Protein AF-A0A931NYX2-F1 (afdb_monomer_lite)

pLDDT: mean 95.41, std 6.36, range [53.09, 98.75]

Foldseek 3Di:
DDDALVVVLVVLVVQLVVLVVVLVVLVVLLVVLVVVLVVLVVVLVVLVVVLVVDPVSVVVVVVVVVVSVVVNVVSVVVNVVSVVVNVVSVVSSVVSVVSSVVSVVVNVVVVVVVVVVVVVVVVVVVVVVVVVVVVVVD

Secondary structure (DSSP, 8-state):
-PPP-HHHHHHHHHHHHHHHHHHHHHHHHHHHHHHHHHHHHHHHHHHHHHHTT-HHHHHHHHHHHHHHHHHHHHHHHHHHHHHHHHHHHHHHHHHHHHHHHHHHHHHHHHHHHHHHHHHHHHHHHHHHHHHHHHHH--

Structure (mmCIF, N/CA/C/O backbone):
data_AF-A0A931NYX2-F1
#
_entry.id   AF-A0A931NYX2-F1
#
loop_
_atom_site.group_PDB
_atom_site.id
_atom_site.type_symbol
_atom_site.label_atom_id
_atom_site.label_alt_id
_atom_site.label_comp_id
_atom_site.label_asym_id
_atom_site.label_entity_id
_atom_site.label_seq_id
_atom_site.pdbx_PDB_ins_code
_atom_site.Cartn_x
_atom_site.Cartn_y
_atom_site.Cartn_z
_atom_site.occupancy
_atom_site.B_iso_or_equiv
_atom_site.auth_seq_id
_atom_site.auth_comp_id
_atom_site.auth_asym_id
_atom_site.auth_atom_id
_atom_site.pdbx_PDB_model_num
ATOM 1 N N . MET A 1 1 ? -17.506 -8.749 34.864 1.00 55.12 1 MET A N 1
ATOM 2 C CA . MET A 1 1 ? -17.188 -7.566 34.031 1.00 55.12 1 MET A CA 1
ATOM 3 C C . MET A 1 1 ? -16.503 -8.023 32.750 1.00 55.12 1 MET A C 1
ATOM 5 O O . MET A 1 1 ? -15.562 -8.801 32.828 1.00 55.12 1 MET A O 1
ATOM 9 N N . THR A 1 2 ? -16.987 -7.612 31.577 1.00 70.12 2 THR A N 1
ATOM 10 C CA . THR A 1 2 ? -16.348 -7.922 30.282 1.00 70.12 2 THR A CA 1
ATOM 11 C C . THR A 1 2 ? -15.006 -7.192 30.157 1.00 70.12 2 THR A C 1
ATOM 13 O O . THR A 1 2 ? -14.951 -5.988 30.409 1.00 70.12 2 THR A O 1
ATOM 16 N N . ARG A 1 3 ? -13.941 -7.913 29.778 1.00 86.25 3 ARG A N 1
ATOM 17 C CA . ARG A 1 3 ? -12.574 -7.387 29.580 1.00 86.25 3 ARG A CA 1
ATOM 18 C C . ARG A 1 3 ? -12.557 -6.272 28.512 1.00 86.25 3 ARG A C 1
ATOM 20 O O . ARG A 1 3 ? -13.356 -6.320 27.581 1.00 86.25 3 ARG A O 1
ATOM 27 N N . SER A 1 4 ? -11.675 -5.278 28.663 1.00 90.56 4 SER A N 1
ATOM 28 C CA . SER A 1 4 ? -11.470 -4.201 27.672 1.00 90.56 4 SER A CA 1
ATOM 29 C C . SER A 1 4 ? -10.863 -4.738 26.369 1.00 90.56 4 SER A C 1
ATOM 31 O O . SER A 1 4 ? -10.016 -5.637 26.405 1.00 90.56 4 SER A O 1
ATOM 33 N N . HIS A 1 5 ? -11.282 -4.175 25.233 1.00 94.75 5 HIS A N 1
ATOM 34 C CA . HIS A 1 5 ? -10.756 -4.485 23.899 1.00 94.75 5 HIS A CA 1
ATOM 35 C C . HIS A 1 5 ? -9.645 -3.524 23.455 1.00 94.75 5 HIS A C 1
ATOM 37 O O . HIS A 1 5 ? -9.104 -3.693 22.366 1.00 94.75 5 HIS A O 1
ATOM 43 N N . GLU A 1 6 ? -9.243 -2.551 24.277 1.00 95.62 6 GLU A N 1
ATOM 44 C CA . GLU A 1 6 ? -8.168 -1.605 23.939 1.00 95.62 6 GLU A CA 1
ATOM 45 C C . GLU A 1 6 ? -6.860 -2.270 23.467 1.00 95.62 6 GLU A C 1
ATOM 47 O O . GLU A 1 6 ? -6.277 -1.781 22.496 1.00 95.62 6 GLU A O 1
ATOM 52 N N . PRO A 1 7 ? -6.372 -3.381 24.069 1.00 96.94 7 PRO A N 1
ATOM 53 C CA . PRO A 1 7 ? -5.175 -4.050 23.558 1.00 96.94 7 PRO A CA 1
ATOM 54 C C . PRO A 1 7 ? -5.360 -4.591 22.134 1.00 96.94 7 PRO A C 1
ATOM 56 O O . PRO A 1 7 ? -4.434 -4.512 21.330 1.00 96.94 7 PRO A O 1
ATOM 59 N N . LEU A 1 8 ? -6.558 -5.094 21.810 1.00 96.94 8 LEU A N 1
ATOM 60 C CA . LEU A 1 8 ? -6.894 -5.594 20.473 1.00 96.94 8 LEU A CA 1
ATOM 61 C C . LEU A 1 8 ? -7.006 -4.448 19.466 1.00 96.94 8 LEU A C 1
ATOM 63 O O . LEU A 1 8 ? -6.505 -4.570 18.353 1.00 96.94 8 LEU A O 1
ATOM 67 N N . ILE A 1 9 ? -7.578 -3.309 19.871 1.00 98.31 9 ILE A N 1
ATOM 68 C CA . ILE A 1 9 ? -7.613 -2.091 19.049 1.00 98.31 9 ILE A CA 1
ATOM 69 C C . ILE A 1 9 ? -6.189 -1.636 18.718 1.00 98.31 9 ILE A C 1
ATOM 71 O O . ILE A 1 9 ? -5.892 -1.367 17.556 1.00 98.31 9 ILE A O 1
ATOM 75 N N . ARG A 1 10 ? -5.285 -1.581 19.708 1.00 98.31 10 ARG A N 1
ATOM 76 C CA . ARG A 1 10 ? -3.880 -1.203 19.471 1.00 98.31 10 ARG A CA 1
ATOM 77 C C . ARG A 1 10 ? -3.185 -2.159 18.506 1.00 98.31 10 ARG A C 1
ATOM 79 O O . ARG A 1 10 ? -2.508 -1.702 17.589 1.00 98.31 10 ARG A O 1
ATOM 86 N N . LEU A 1 11 ? -3.382 -3.464 18.684 1.00 98.06 11 LEU A N 1
ATOM 87 C CA . LEU A 1 11 ? -2.818 -4.475 17.791 1.00 98.06 11 LEU A CA 1
ATOM 88 C C . LEU A 1 11 ? -3.353 -4.333 16.356 1.00 98.06 11 LEU A C 1
ATOM 90 O O . LEU A 1 11 ? -2.570 -4.340 15.408 1.00 98.06 11 LEU A O 1
ATOM 94 N N . ALA A 1 12 ? -4.665 -4.153 16.190 1.00 97.81 12 ALA A N 1
ATOM 95 C CA . ALA A 1 12 ? -5.287 -3.983 14.878 1.00 97.81 12 ALA A CA 1
ATOM 96 C C . ALA A 1 12 ? -4.840 -2.681 14.187 1.00 97.81 12 ALA A C 1
ATOM 98 O O . ALA A 1 12 ? -4.547 -2.694 12.993 1.00 97.81 12 ALA A O 1
ATOM 99 N N . ARG A 1 13 ? -4.697 -1.574 14.932 1.00 98.56 13 ARG A N 1
ATOM 100 C CA . ARG A 1 13 ? -4.124 -0.314 14.415 1.00 98.56 13 ARG A CA 1
ATOM 101 C C . ARG A 1 13 ? -2.700 -0.500 13.920 1.00 98.56 13 ARG A C 1
ATOM 103 O O . ARG A 1 13 ? -2.406 -0.132 12.788 1.00 98.56 13 ARG A O 1
ATOM 110 N N . PHE A 1 14 ? -1.851 -1.139 14.724 1.00 98.62 14 PHE A N 1
ATOM 111 C CA . PHE A 1 14 ? -0.485 -1.450 14.312 1.00 98.62 14 PHE A CA 1
ATOM 112 C C . PHE A 1 14 ? -0.466 -2.274 13.019 1.00 98.62 14 PHE A C 1
ATOM 114 O O . PHE A 1 14 ? 0.336 -2.004 12.127 1.00 98.62 14 PHE A O 1
ATOM 121 N N . LYS A 1 15 ? -1.388 -3.235 12.874 1.00 98.44 15 LYS A N 1
ATOM 122 C CA . LYS A 1 15 ? -1.479 -4.042 11.655 1.00 98.44 15 LYS A CA 1
ATOM 123 C C . LYS A 1 15 ? -1.869 -3.225 10.424 1.00 98.44 15 LYS A C 1
ATOM 125 O O . LYS A 1 15 ? -1.281 -3.415 9.361 1.00 98.44 15 LYS A O 1
ATOM 130 N N . VAL A 1 16 ? -2.836 -2.319 10.567 1.00 98.75 16 VAL A N 1
ATOM 131 C CA . VAL A 1 16 ? -3.224 -1.371 9.512 1.00 98.75 16 VAL A CA 1
ATOM 132 C C . VAL A 1 16 ? -2.032 -0.502 9.108 1.00 98.75 16 VAL A C 1
ATOM 134 O O . VAL A 1 16 ? -1.720 -0.411 7.922 1.00 98.75 16 VAL A O 1
ATOM 137 N N . GLU A 1 17 ? -1.325 0.082 10.075 1.00 98.75 17 GLU A N 1
ATOM 138 C CA . GLU A 1 17 ? -0.158 0.935 9.821 1.00 98.75 17 GLU A CA 1
ATOM 139 C C . GLU A 1 17 ? 0.982 0.174 9.127 1.00 98.75 17 GLU A C 1
ATOM 141 O O . GLU A 1 17 ? 1.616 0.696 8.210 1.00 98.75 17 GLU A O 1
ATOM 146 N N . GLU A 1 18 ? 1.243 -1.072 9.529 1.00 98.69 18 GLU A N 1
ATOM 147 C CA . GLU A 1 18 ? 2.236 -1.940 8.887 1.00 98.69 18 GLU A CA 1
ATOM 148 C C . GLU A 1 18 ? 1.887 -2.188 7.409 1.00 98.69 18 GLU A C 1
ATOM 150 O O . GLU A 1 18 ? 2.741 -2.047 6.533 1.00 98.69 18 GLU A O 1
ATOM 155 N N . LEU A 1 19 ? 0.623 -2.504 7.116 1.00 98.62 19 LEU A N 1
ATOM 156 C CA . LEU A 1 19 ? 0.142 -2.738 5.751 1.00 98.62 19 LEU A CA 1
ATOM 157 C C . LEU A 1 19 ? 0.168 -1.463 4.896 1.00 98.62 19 LEU A C 1
ATOM 159 O O . LEU A 1 19 ? 0.514 -1.525 3.718 1.00 98.62 19 LEU A O 1
ATOM 163 N N . GLN A 1 20 ? -0.139 -0.301 5.478 1.00 98.62 20 GLN A N 1
ATOM 164 C CA . GLN A 1 20 ? -0.006 0.989 4.793 1.00 98.62 20 GLN A CA 1
ATOM 165 C C . GLN A 1 20 ? 1.451 1.299 4.439 1.00 98.62 20 GLN A C 1
ATOM 167 O O . GLN A 1 20 ? 1.726 1.753 3.329 1.00 98.62 20 GLN A O 1
ATOM 172 N N . LYS A 1 21 ? 2.397 1.009 5.341 1.00 98.69 21 LYS A N 1
ATOM 173 C CA . LYS A 1 21 ? 3.833 1.141 5.049 1.00 98.69 21 LYS A CA 1
ATOM 174 C C . LYS A 1 21 ? 4.256 0.206 3.918 1.00 98.69 21 LYS A C 1
ATOM 176 O O . LYS A 1 21 ? 4.934 0.653 3.003 1.00 98.69 21 LYS A O 1
ATOM 181 N N . GLN A 1 22 ? 3.804 -1.050 3.934 1.00 98.44 22 GLN A N 1
ATOM 182 C CA . GLN A 1 22 ? 4.060 -1.999 2.842 1.00 98.44 22 GLN A CA 1
ATOM 183 C C . GLN A 1 22 ? 3.506 -1.496 1.499 1.00 98.44 22 GLN A C 1
ATOM 185 O O . GLN A 1 22 ? 4.207 -1.573 0.494 1.00 98.44 22 GLN A O 1
ATOM 190 N N . MET A 1 23 ? 2.295 -0.927 1.478 1.00 98.38 23 MET A N 1
ATOM 191 C CA . MET A 1 23 ? 1.732 -0.309 0.270 1.00 98.38 23 MET A CA 1
ATOM 192 C C . MET A 1 23 ? 2.592 0.860 -0.231 1.00 98.38 23 MET A C 1
ATOM 194 O O . MET A 1 23 ? 2.857 0.965 -1.424 1.00 98.38 23 MET A O 1
ATOM 198 N N . ALA A 1 24 ? 3.096 1.700 0.676 1.00 98.50 24 ALA A N 1
ATOM 199 C CA . ALA A 1 24 ? 3.965 2.812 0.301 1.00 98.50 24 ALA A CA 1
ATOM 200 C C . ALA A 1 24 ? 5.289 2.341 -0.334 1.00 98.50 24 ALA A C 1
ATOM 202 O O . ALA A 1 24 ? 5.779 2.982 -1.263 1.00 98.50 24 ALA A O 1
ATOM 203 N N . GLU A 1 25 ? 5.866 1.223 0.126 1.00 98.44 25 GLU A N 1
ATOM 204 C CA . GLU A 1 25 ? 7.047 0.629 -0.523 1.00 98.44 25 GLU A CA 1
ATOM 205 C C . GLU A 1 25 ? 6.732 0.130 -1.939 1.00 98.44 25 GLU A C 1
ATOM 207 O O . GLU A 1 25 ? 7.522 0.342 -2.861 1.00 98.44 25 GLU A O 1
ATOM 212 N N . ILE A 1 26 ? 5.561 -0.481 -2.134 1.00 98.38 26 ILE A N 1
ATOM 213 C CA . ILE A 1 26 ? 5.091 -0.920 -3.452 1.00 98.38 26 ILE A CA 1
ATOM 214 C C . ILE A 1 26 ? 4.944 0.265 -4.410 1.00 98.38 26 ILE A C 1
ATOM 216 O O . ILE A 1 26 ? 5.422 0.203 -5.543 1.00 98.38 26 ILE A O 1
ATOM 220 N N . ASP A 1 27 ? 4.370 1.377 -3.957 1.00 98.12 27 ASP A N 1
ATOM 221 C CA . ASP A 1 27 ? 4.218 2.574 -4.791 1.00 98.12 27 ASP A CA 1
ATOM 222 C C . ASP A 1 27 ? 5.571 3.198 -5.174 1.00 98.12 27 ASP A C 1
ATOM 224 O O . ASP A 1 27 ? 5.762 3.644 -6.314 1.00 98.12 27 ASP A O 1
ATOM 228 N N . ARG A 1 28 ? 6.562 3.158 -4.274 1.00 98.56 28 ARG A N 1
ATOM 229 C CA . ARG A 1 28 ? 7.944 3.554 -4.602 1.00 98.56 28 ARG A CA 1
ATOM 230 C C . ARG A 1 28 ? 8.571 2.623 -5.633 1.00 98.56 28 ARG A C 1
ATOM 232 O O . ARG A 1 28 ? 9.221 3.107 -6.562 1.00 98.56 28 ARG A O 1
ATOM 239 N N . ALA A 1 29 ? 8.361 1.313 -5.508 1.00 98.31 29 ALA A N 1
ATOM 240 C CA . ALA A 1 29 ? 8.842 0.340 -6.485 1.00 98.31 29 ALA A CA 1
ATOM 241 C C . ALA A 1 29 ? 8.225 0.585 -7.872 1.00 98.31 29 ALA A C 1
ATOM 243 O O . ALA A 1 29 ? 8.960 0.660 -8.858 1.00 98.31 29 ALA A O 1
ATOM 244 N N . ARG A 1 30 ? 6.907 0.816 -7.952 1.00 98.31 30 ARG A N 1
ATOM 245 C CA . ARG A 1 30 ? 6.206 1.187 -9.198 1.00 98.31 30 ARG A CA 1
ATOM 246 C C . ARG A 1 30 ? 6.792 2.439 -9.834 1.00 98.31 30 ARG A C 1
ATOM 248 O O . ARG A 1 30 ? 7.090 2.444 -11.025 1.00 98.31 30 ARG A O 1
ATOM 255 N N . THR A 1 31 ? 6.981 3.486 -9.033 1.00 98.56 31 THR A N 1
ATOM 256 C CA . THR A 1 31 ? 7.547 4.759 -9.499 1.00 98.56 31 THR A CA 1
ATOM 257 C C . THR A 1 31 ? 8.942 4.544 -10.078 1.00 98.56 31 THR A C 1
ATOM 259 O O . THR A 1 31 ? 9.207 4.918 -11.216 1.00 98.56 31 THR A O 1
ATOM 262 N N . SER A 1 32 ? 9.803 3.826 -9.353 1.00 98.50 32 SER A N 1
ATOM 263 C CA . SER A 1 32 ? 11.162 3.508 -9.800 1.00 98.50 32 SER A CA 1
ATOM 264 C C . SER A 1 32 ? 11.195 2.706 -11.108 1.00 98.50 32 SER A C 1
ATOM 266 O O . SER A 1 32 ? 12.035 2.970 -11.972 1.00 98.50 32 SER A O 1
ATOM 268 N N . LEU A 1 33 ? 10.294 1.733 -11.287 1.00 98.50 33 LEU A N 1
ATOM 269 C CA . LEU A 1 33 ? 10.197 0.943 -12.521 1.00 98.50 33 LEU A CA 1
ATOM 270 C C . LEU A 1 33 ? 9.724 1.798 -13.707 1.00 98.50 33 LEU A C 1
ATOM 272 O O . LEU A 1 33 ? 10.313 1.723 -14.787 1.00 98.50 33 LEU A O 1
ATOM 276 N N . ASN A 1 34 ? 8.723 2.656 -13.503 1.00 98.12 34 ASN A N 1
ATOM 277 C CA . ASN A 1 34 ? 8.259 3.584 -14.535 1.00 98.12 34 ASN A CA 1
ATOM 278 C C . ASN A 1 34 ? 9.352 4.585 -14.929 1.00 98.12 34 ASN A C 1
ATOM 280 O O . ASN A 1 34 ? 9.602 4.781 -16.117 1.00 98.12 34 ASN A O 1
ATOM 284 N N . ASP A 1 35 ? 10.090 5.130 -13.961 1.00 98.38 35 ASP A N 1
ATOM 285 C CA . ASP A 1 35 ? 11.228 6.013 -14.233 1.00 98.38 35 ASP A CA 1
ATOM 286 C C . ASP A 1 35 ? 12.325 5.310 -15.045 1.00 98.38 35 ASP A C 1
ATOM 288 O O . ASP A 1 35 ? 12.979 5.925 -15.889 1.00 98.38 35 ASP A O 1
ATOM 292 N N . GLN A 1 36 ? 12.556 4.013 -14.811 1.00 98.19 36 GLN A N 1
ATOM 293 C CA . GLN A 1 36 ? 13.492 3.229 -15.619 1.00 98.19 36 GLN A CA 1
ATOM 294 C C . GLN A 1 36 ? 13.025 3.083 -17.071 1.00 98.19 36 GLN A C 1
ATOM 296 O O . GLN A 1 36 ? 13.859 3.192 -17.969 1.00 98.19 36 GLN A O 1
ATOM 301 N N . ILE A 1 37 ? 11.725 2.877 -17.314 1.00 97.31 37 ILE A N 1
ATOM 302 C CA . ILE A 1 37 ? 11.163 2.864 -18.674 1.00 97.31 37 ILE A CA 1
ATOM 303 C C . ILE A 1 37 ? 11.359 4.227 -19.336 1.00 97.31 37 ILE A C 1
ATOM 305 O O . ILE A 1 37 ? 11.910 4.276 -20.434 1.00 97.31 37 ILE A O 1
ATOM 309 N N . SER A 1 38 ? 10.992 5.315 -18.658 1.00 97.81 38 SER A N 1
ATOM 310 C CA . SER A 1 38 ? 11.129 6.677 -19.188 1.00 97.81 38 SER A CA 1
ATOM 311 C C . SER A 1 38 ? 12.578 7.007 -19.551 1.00 97.81 38 SER A C 1
ATOM 313 O O . SER A 1 38 ? 12.840 7.567 -20.612 1.00 97.81 38 SER A O 1
ATOM 315 N N . ARG A 1 39 ? 13.546 6.604 -18.715 1.00 97.56 39 ARG A N 1
ATOM 316 C CA . ARG A 1 39 ? 14.980 6.773 -19.009 1.00 97.56 39 ARG A CA 1
ATOM 317 C C . ARG A 1 39 ? 15.432 5.975 -20.233 1.00 97.56 39 ARG A C 1
ATOM 319 O O . ARG A 1 39 ? 16.203 6.494 -21.030 1.00 97.56 39 ARG A O 1
ATOM 326 N N . LEU A 1 40 ? 14.956 4.737 -20.391 1.00 96.38 40 LEU A N 1
ATOM 327 C CA . LEU A 1 40 ? 15.260 3.923 -21.574 1.00 96.38 40 LEU A CA 1
ATOM 328 C C . LEU A 1 40 ? 14.644 4.510 -22.843 1.00 96.38 40 LEU A C 1
ATOM 330 O O . LEU A 1 40 ? 15.248 4.443 -23.903 1.00 96.38 40 LEU A O 1
ATOM 334 N N . GLU A 1 41 ? 13.443 5.071 -22.757 1.00 95.75 41 GLU A N 1
ATOM 335 C CA . GLU A 1 41 ? 12.799 5.726 -23.896 1.00 95.75 41 GLU A CA 1
ATOM 336 C C . GLU A 1 41 ? 13.521 7.017 -24.285 1.00 95.75 41 GLU A C 1
ATOM 338 O O . GLU A 1 41 ? 13.723 7.263 -25.472 1.00 95.75 41 GLU A O 1
ATOM 343 N N . ALA A 1 42 ? 13.979 7.791 -23.299 1.00 96.56 42 ALA A N 1
ATOM 344 C CA . ALA A 1 42 ? 14.741 9.013 -23.524 1.00 96.56 42 ALA A CA 1
ATOM 345 C C . ALA A 1 42 ? 16.128 8.766 -24.144 1.00 96.56 42 ALA A C 1
ATOM 347 O O . ALA A 1 42 ? 16.607 9.623 -24.880 1.00 96.56 42 ALA A O 1
ATOM 348 N N . SER A 1 43 ? 16.764 7.612 -23.901 1.00 94.81 43 SER A N 1
ATOM 349 C CA . SER A 1 43 ? 18.088 7.307 -24.470 1.00 94.81 43 SER A CA 1
ATOM 350 C C . SER A 1 43 ? 18.048 6.871 -25.939 1.00 94.81 43 SER A C 1
ATOM 352 O O . SER A 1 43 ? 19.060 6.942 -26.631 1.00 94.81 43 SER A O 1
ATOM 354 N N . VAL A 1 44 ? 16.897 6.402 -26.436 1.00 95.44 44 VAL A N 1
ATOM 355 C CA . VAL A 1 44 ? 16.776 5.840 -27.793 1.00 95.44 44 VAL A CA 1
ATOM 356 C C . VAL A 1 44 ? 17.075 6.858 -28.905 1.00 95.44 44 VAL A C 1
ATOM 358 O O . VAL A 1 44 ? 17.814 6.490 -29.819 1.00 95.44 44 VAL A O 1
ATOM 361 N N . PRO A 1 45 ? 16.549 8.103 -28.881 1.00 96.12 45 PRO A N 1
ATOM 362 C CA . PRO A 1 45 ? 16.814 9.081 -29.936 1.00 96.12 45 PRO A CA 1
ATOM 363 C C . PRO A 1 45 ? 18.286 9.486 -30.036 1.00 96.12 45 PRO A C 1
ATOM 365 O O . PRO A 1 45 ? 18.799 9.629 -31.144 1.00 96.12 45 PRO A O 1
ATOM 368 N N . GLU A 1 46 ? 18.965 9.650 -28.898 1.00 94.31 46 GLU A N 1
ATOM 369 C CA . GLU A 1 46 ? 20.391 9.997 -28.856 1.00 94.31 46 GLU A CA 1
ATOM 370 C C . GLU A 1 46 ? 21.237 8.880 -29.474 1.00 94.31 46 GLU A C 1
ATOM 372 O O . GLU A 1 46 ? 22.031 9.135 -30.381 1.00 94.31 46 GLU A O 1
ATOM 377 N N . GLU A 1 47 ? 20.996 7.629 -29.068 1.00 94.31 47 GLU A N 1
ATOM 378 C CA . GLU A 1 47 ? 21.706 6.470 -29.616 1.00 94.31 47 GLU A CA 1
ATOM 379 C C . GLU A 1 47 ? 21.420 6.281 -31.115 1.00 94.31 47 GLU A C 1
ATOM 381 O O . GLU A 1 47 ? 22.312 5.961 -31.900 1.00 94.31 47 GLU A O 1
ATOM 386 N N . GLN A 1 48 ? 20.177 6.521 -31.543 1.00 94.62 48 GLN A N 1
ATOM 387 C CA . GLN A 1 48 ? 19.796 6.451 -32.952 1.00 94.62 48 GLN A CA 1
ATOM 388 C C . GLN A 1 48 ? 20.507 7.524 -33.787 1.00 94.62 48 GLN A C 1
ATOM 390 O O . GLN A 1 48 ? 20.975 7.236 -34.891 1.00 94.62 48 GLN A O 1
ATOM 395 N N . ALA A 1 49 ? 20.589 8.756 -33.277 1.00 95.69 49 ALA A N 1
ATOM 396 C CA . ALA A 1 49 ? 21.270 9.858 -33.948 1.00 95.69 49 ALA A CA 1
ATOM 397 C C . ALA A 1 49 ? 22.780 9.609 -34.059 1.00 95.69 49 ALA A C 1
ATOM 399 O O . ALA A 1 49 ? 23.372 9.911 -35.095 1.00 95.69 49 ALA A O 1
ATOM 400 N N . GLU A 1 50 ? 23.397 9.028 -33.027 1.00 94.69 50 GLU A N 1
ATOM 401 C CA . GLU A 1 50 ? 24.808 8.640 -33.055 1.00 94.69 50 GLU A CA 1
ATOM 402 C C . GLU A 1 50 ? 25.060 7.528 -34.077 1.00 94.69 50 GLU A C 1
ATOM 404 O O . GLU A 1 50 ? 25.925 7.655 -34.947 1.00 94.69 50 GLU A O 1
ATOM 409 N N . ALA A 1 51 ? 24.242 6.476 -34.045 1.00 94.69 51 ALA A N 1
ATOM 410 C CA . ALA A 1 51 ? 24.335 5.364 -34.980 1.00 94.69 51 ALA A CA 1
ATOM 411 C C . ALA A 1 51 ? 24.179 5.798 -36.445 1.00 94.69 51 ALA A C 1
ATOM 413 O O . ALA A 1 51 ? 24.849 5.255 -37.323 1.00 94.69 51 ALA A O 1
ATOM 414 N N . ALA A 1 52 ? 23.341 6.802 -36.721 1.00 94.75 52 ALA A N 1
ATOM 415 C CA . ALA A 1 52 ? 23.115 7.324 -38.069 1.00 94.75 52 ALA A CA 1
ATOM 416 C C . ALA A 1 52 ? 24.349 8.010 -38.694 1.00 94.75 52 ALA A C 1
ATOM 418 O O . ALA A 1 52 ? 24.372 8.225 -39.907 1.00 94.75 52 ALA A O 1
ATOM 419 N N . LYS A 1 53 ? 25.390 8.331 -37.910 1.00 95.94 53 LYS A N 1
ATOM 420 C CA . LYS A 1 53 ? 26.621 8.977 -38.405 1.00 95.94 53 LYS A CA 1
ATOM 421 C C . LYS A 1 53 ? 27.529 8.039 -39.205 1.00 95.94 53 LYS A C 1
ATOM 423 O O . LYS A 1 53 ? 28.426 8.517 -39.897 1.00 95.94 53 LYS A O 1
ATOM 428 N N . SER A 1 54 ? 27.337 6.719 -39.120 1.00 95.75 54 SER A N 1
ATOM 429 C CA . SER A 1 54 ? 28.157 5.746 -39.852 1.00 95.75 54 SER A CA 1
ATOM 430 C C . SER A 1 54 ? 27.398 4.462 -40.193 1.00 95.75 54 SER A C 1
ATOM 432 O O . SER A 1 54 ? 26.468 4.057 -39.499 1.00 95.75 54 SER A O 1
ATOM 434 N N . LYS A 1 55 ? 27.823 3.776 -41.261 1.00 91.56 55 LYS A N 1
ATOM 435 C CA . LYS A 1 55 ? 27.248 2.479 -41.655 1.00 91.56 55 LYS A CA 1
ATOM 436 C C . LYS A 1 55 ? 27.435 1.415 -40.568 1.00 91.56 55 LYS A C 1
ATOM 438 O O . LYS A 1 55 ? 26.508 0.656 -40.298 1.00 91.56 55 LYS A O 1
ATOM 443 N N . ASP A 1 56 ? 28.605 1.388 -39.936 1.00 92.81 56 ASP A N 1
ATOM 444 C CA . ASP A 1 56 ? 28.911 0.439 -38.862 1.00 92.81 56 ASP A CA 1
ATOM 445 C C . ASP A 1 56 ? 28.090 0.739 -37.598 1.00 92.81 56 ASP A C 1
ATOM 447 O O . ASP A 1 56 ? 27.564 -0.182 -36.974 1.00 92.81 56 ASP A O 1
ATOM 451 N N . GLY A 1 57 ? 27.885 2.021 -37.273 1.00 90.81 57 GLY A N 1
ATOM 452 C CA . GLY A 1 57 ? 26.998 2.453 -36.189 1.00 90.81 57 GLY A CA 1
ATOM 453 C C . GLY A 1 57 ? 25.550 2.009 -36.403 1.00 90.81 57 GLY A C 1
ATOM 454 O O . GLY A 1 57 ? 24.930 1.458 -35.494 1.00 90.81 57 GLY A O 1
ATOM 455 N N . PHE A 1 58 ? 25.026 2.149 -37.623 1.00 91.00 58 PHE A N 1
ATOM 456 C CA . PHE A 1 58 ? 23.679 1.681 -37.956 1.00 91.00 58 PHE A CA 1
ATOM 457 C C . PHE A 1 58 ? 23.526 0.157 -37.804 1.00 91.00 58 PHE A C 1
ATOM 459 O O . PHE A 1 58 ? 22.504 -0.316 -37.305 1.00 91.00 58 PHE A O 1
ATOM 466 N N . LEU A 1 59 ? 24.547 -0.621 -38.183 1.00 90.31 59 LEU A N 1
ATOM 467 C CA . LEU A 1 59 ? 24.558 -2.073 -37.966 1.00 90.31 59 LEU A CA 1
ATOM 468 C C . LEU A 1 59 ? 24.577 -2.424 -36.468 1.00 90.31 59 LEU A C 1
ATOM 470 O O . LEU A 1 59 ? 23.860 -3.332 -36.043 1.00 90.31 59 LEU A O 1
ATOM 474 N N . ALA A 1 60 ? 25.344 -1.688 -35.660 1.00 90.56 60 ALA A N 1
ATOM 475 C CA . ALA A 1 60 ? 25.413 -1.890 -34.213 1.00 90.56 60 ALA A CA 1
ATOM 476 C C . ALA A 1 60 ? 24.089 -1.544 -33.500 1.00 90.56 60 ALA A C 1
ATOM 478 O O . ALA A 1 60 ? 23.671 -2.266 -32.585 1.00 90.56 60 ALA A O 1
ATOM 479 N N . TYR A 1 61 ? 23.385 -0.505 -33.965 1.00 94.62 61 TYR A N 1
ATOM 480 C CA . TYR A 1 61 ? 22.125 -0.022 -33.385 1.00 94.62 61 TYR A CA 1
ATOM 481 C C . TYR A 1 61 ? 21.033 -1.090 -33.304 1.00 94.62 61 TYR A C 1
ATOM 483 O O . TYR A 1 61 ? 20.262 -1.111 -32.347 1.00 94.62 61 TYR A O 1
ATOM 491 N N . GLY A 1 62 ? 20.984 -2.024 -34.259 1.00 93.06 62 GLY A N 1
ATOM 492 C CA . GLY A 1 62 ? 20.009 -3.117 -34.229 1.00 93.06 62 GLY A CA 1
ATOM 493 C C . GLY A 1 62 ? 20.088 -3.950 -32.944 1.00 93.06 62 GLY A C 1
ATOM 494 O O . GLY A 1 62 ? 19.058 -4.282 -32.356 1.00 93.06 62 GLY A O 1
ATOM 495 N N . SER A 1 63 ? 21.303 -4.231 -32.463 1.00 93.94 63 SER A N 1
ATOM 496 C CA . SER A 1 63 ? 21.499 -4.994 -31.224 1.00 93.94 63 SER A CA 1
ATOM 497 C C . SER A 1 63 ? 21.149 -4.176 -29.976 1.00 93.94 63 SER A C 1
ATOM 499 O O . SER A 1 63 ? 20.504 -4.696 -29.063 1.00 93.94 63 SER A O 1
ATOM 501 N N . TYR A 1 64 ? 21.475 -2.878 -29.971 1.00 94.25 64 TYR A N 1
ATOM 502 C CA . TYR A 1 64 ? 21.054 -1.942 -28.928 1.00 94.25 64 TYR A CA 1
ATOM 503 C C . TYR A 1 64 ? 19.526 -1.856 -28.825 1.00 94.25 64 TYR A C 1
ATOM 505 O O . TYR A 1 64 ? 18.965 -2.040 -27.744 1.00 94.25 64 TYR A O 1
ATOM 513 N N . ALA A 1 65 ? 18.834 -1.638 -29.947 1.00 95.00 65 ALA A N 1
ATOM 514 C CA . ALA A 1 65 ? 17.382 -1.501 -29.978 1.00 95.00 65 ALA A CA 1
ATOM 515 C C . ALA A 1 65 ? 16.687 -2.767 -29.450 1.00 95.00 65 ALA A C 1
ATOM 517 O O . ALA A 1 65 ? 15.777 -2.676 -28.624 1.00 95.00 65 ALA A O 1
ATOM 518 N N . GLN A 1 66 ? 17.160 -3.953 -29.848 1.00 96.00 66 GLN A N 1
ATOM 519 C CA . GLN A 1 66 ? 16.666 -5.224 -29.309 1.00 96.00 66 GLN A CA 1
ATOM 520 C C . GLN A 1 66 ? 16.904 -5.348 -27.798 1.00 96.00 66 GLN A C 1
ATOM 522 O O . GLN A 1 66 ? 16.009 -5.782 -27.069 1.00 96.00 66 GLN A O 1
ATOM 527 N N . ALA A 1 67 ? 18.077 -4.940 -27.304 1.00 96.19 67 ALA A N 1
ATOM 528 C CA . ALA A 1 67 ? 18.377 -4.953 -25.874 1.00 96.19 67 ALA A CA 1
ATOM 529 C C . ALA A 1 67 ? 17.454 -4.010 -25.081 1.00 96.19 67 ALA A C 1
ATOM 531 O O . ALA A 1 67 ? 16.951 -4.393 -24.022 1.00 96.19 67 ALA A O 1
ATOM 532 N N . VAL A 1 68 ? 17.176 -2.810 -25.604 1.00 96.94 68 VAL A N 1
ATOM 533 C CA . VAL A 1 68 ? 16.236 -1.852 -24.998 1.00 96.94 68 VAL A CA 1
ATOM 534 C C . VAL A 1 68 ? 14.816 -2.414 -24.968 1.00 96.94 68 VAL A C 1
ATOM 536 O O . VAL A 1 68 ? 14.173 -2.363 -23.918 1.00 96.94 68 VAL A O 1
ATOM 539 N N . ILE A 1 69 ? 14.333 -2.993 -26.073 1.00 96.62 69 ILE A N 1
ATOM 540 C CA . ILE A 1 69 ? 13.005 -3.627 -26.144 1.00 96.62 69 ILE A CA 1
ATOM 541 C C . ILE A 1 69 ? 12.882 -4.719 -25.080 1.00 96.62 69 ILE A C 1
ATOM 543 O O . ILE A 1 69 ? 11.983 -4.654 -24.239 1.00 96.62 69 ILE A O 1
ATOM 547 N N . LYS A 1 70 ? 13.838 -5.653 -25.044 1.00 98.06 70 LYS A N 1
ATOM 548 C CA . LYS A 1 70 ? 13.853 -6.752 -24.072 1.00 98.06 70 LYS A CA 1
ATOM 549 C C . LYS A 1 70 ? 13.892 -6.244 -22.630 1.00 98.06 70 LYS A C 1
ATOM 551 O O . LYS A 1 70 ? 13.213 -6.775 -21.753 1.00 98.06 70 LYS A O 1
ATOM 556 N N . ARG A 1 71 ? 14.663 -5.188 -22.357 1.00 97.88 71 ARG A N 1
ATOM 557 C CA . ARG A 1 71 ? 14.722 -4.587 -21.019 1.00 97.88 71 ARG A CA 1
ATOM 558 C C . ARG A 1 71 ? 13.389 -3.953 -20.621 1.00 97.88 71 ARG A C 1
ATOM 560 O O . ARG A 1 71 ? 12.964 -4.132 -19.483 1.00 97.88 71 ARG A O 1
ATOM 567 N N . LYS A 1 72 ? 12.712 -3.257 -21.538 1.00 98.19 72 LYS A N 1
ATOM 568 C CA . LYS A 1 72 ? 11.373 -2.693 -21.292 1.00 98.19 72 LYS A CA 1
ATOM 569 C C . LYS A 1 72 ? 10.335 -3.783 -21.040 1.00 98.19 72 LYS A C 1
ATOM 571 O O . LYS A 1 72 ? 9.505 -3.618 -20.153 1.00 98.19 72 LYS A O 1
ATOM 576 N N . GLU A 1 73 ? 10.379 -4.883 -21.786 1.00 98.31 73 GLU A N 1
ATOM 577 C CA . GLU A 1 73 ? 9.512 -6.045 -21.551 1.00 98.31 73 GLU A CA 1
ATOM 578 C C . GLU A 1 73 ? 9.717 -6.619 -20.148 1.00 98.31 73 GLU A C 1
ATOM 580 O O . GLU A 1 73 ? 8.748 -6.766 -19.407 1.00 98.31 73 GLU A O 1
ATOM 585 N N . ASN A 1 74 ? 10.969 -6.831 -19.735 1.00 98.38 74 ASN A N 1
ATOM 586 C CA . ASN A 1 74 ? 11.275 -7.308 -18.386 1.00 98.38 74 ASN A CA 1
ATOM 587 C C . ASN A 1 74 ? 10.754 -6.355 -17.298 1.00 98.38 74 ASN A C 1
ATOM 589 O O . ASN A 1 74 ? 10.148 -6.809 -16.333 1.00 98.38 74 ASN A O 1
ATOM 593 N N . ILE A 1 75 ? 10.937 -5.038 -17.458 1.00 98.44 75 ILE A N 1
ATOM 594 C CA . ILE A 1 75 ? 10.430 -4.058 -16.483 1.00 98.44 75 ILE A CA 1
ATOM 595 C C . ILE A 1 75 ? 8.897 -4.090 -16.416 1.00 98.44 75 ILE A C 1
ATOM 597 O O . ILE A 1 75 ? 8.336 -3.992 -15.329 1.00 98.44 75 ILE A O 1
ATOM 601 N N . ARG A 1 76 ? 8.205 -4.265 -17.549 1.00 98.12 76 ARG A N 1
ATOM 602 C CA . ARG A 1 76 ? 6.738 -4.397 -17.577 1.00 98.12 76 ARG A CA 1
ATOM 603 C C . ARG A 1 76 ? 6.252 -5.662 -16.876 1.00 98.12 76 ARG A C 1
ATOM 605 O O . ARG A 1 76 ? 5.235 -5.603 -16.193 1.00 98.12 76 ARG A O 1
ATOM 612 N N . LEU A 1 77 ? 6.974 -6.775 -17.011 1.00 98.44 77 LEU A N 1
ATOM 613 C CA . LEU A 1 77 ? 6.684 -7.994 -16.252 1.00 98.44 77 LEU A CA 1
ATOM 614 C C . LEU A 1 77 ? 6.843 -7.749 -14.748 1.00 98.44 77 LEU A C 1
ATOM 616 O O . LEU A 1 77 ? 5.921 -8.035 -13.989 1.00 98.44 77 LEU A O 1
ATOM 620 N N . SER A 1 78 ? 7.943 -7.121 -14.324 1.00 98.31 78 SER A N 1
ATOM 621 C CA . SER A 1 78 ? 8.134 -6.742 -12.917 1.00 98.31 78 SER A CA 1
ATOM 622 C C . SER A 1 78 ? 7.059 -5.773 -12.416 1.00 98.31 78 SER A C 1
ATOM 624 O O . SER A 1 78 ? 6.620 -5.882 -11.276 1.00 98.31 78 SER A O 1
ATOM 626 N N . LEU A 1 79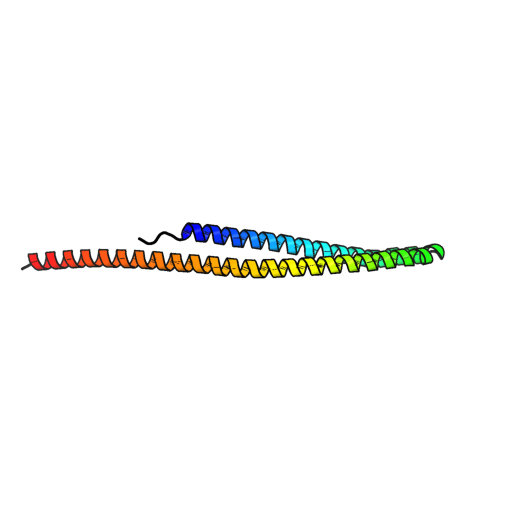 ? 6.592 -4.843 -13.256 1.00 98.44 79 LEU A N 1
ATOM 627 C CA . LEU A 1 79 ? 5.486 -3.952 -12.907 1.00 98.44 79 LEU A CA 1
ATOM 628 C C . LEU A 1 79 ? 4.205 -4.755 -12.641 1.00 98.44 79 LEU A C 1
ATOM 630 O O . LEU A 1 79 ? 3.556 -4.532 -11.626 1.00 98.44 79 LEU A O 1
ATOM 634 N N . ALA A 1 80 ? 3.872 -5.719 -13.503 1.00 98.25 80 ALA A N 1
ATOM 635 C CA . ALA A 1 80 ? 2.703 -6.579 -13.321 1.00 98.25 80 ALA A CA 1
ATOM 636 C C . ALA A 1 80 ? 2.786 -7.423 -12.035 1.00 98.25 80 ALA A C 1
ATOM 638 O O . ALA A 1 80 ? 1.788 -7.585 -11.333 1.00 98.25 80 ALA A O 1
ATOM 639 N N . GLU A 1 81 ? 3.974 -7.918 -11.682 1.00 98.19 81 GLU A N 1
ATOM 640 C CA . GLU A 1 81 ? 4.197 -8.619 -10.411 1.00 98.19 81 GLU A CA 1
ATOM 641 C C . GLU A 1 81 ? 3.959 -7.700 -9.203 1.00 98.19 81 GLU A C 1
ATOM 643 O O . GLU A 1 81 ? 3.271 -8.081 -8.253 1.00 98.19 81 GLU A O 1
ATOM 648 N N . VAL A 1 82 ? 4.483 -6.472 -9.252 1.00 98.19 82 VAL A N 1
ATOM 649 C CA . VAL A 1 82 ? 4.300 -5.458 -8.202 1.00 98.19 82 VAL A CA 1
ATOM 650 C C . VAL A 1 82 ? 2.832 -5.022 -8.091 1.00 98.19 82 VAL A C 1
ATOM 652 O O . VAL A 1 82 ? 2.335 -4.827 -6.981 1.00 98.19 82 VAL A O 1
ATOM 655 N N . GLU A 1 83 ? 2.101 -4.929 -9.205 1.00 98.00 83 GLU A N 1
ATOM 656 C CA . GLU A 1 83 ? 0.647 -4.715 -9.202 1.00 98.00 83 GLU A CA 1
ATOM 657 C C . GLU A 1 83 ? -0.087 -5.835 -8.454 1.00 98.00 83 GLU A C 1
ATOM 659 O O . GLU A 1 83 ? -0.861 -5.553 -7.538 1.00 98.00 83 GLU A O 1
ATOM 664 N N . GLY A 1 84 ? 0.226 -7.100 -8.749 1.00 98.31 84 GLY A N 1
ATOM 665 C CA . GLY A 1 84 ? -0.373 -8.240 -8.047 1.00 98.31 84 GLY A CA 1
ATOM 666 C C . GLY A 1 84 ? -0.067 -8.254 -6.542 1.00 98.31 84 GLY A C 1
ATOM 667 O O . GLY A 1 84 ? -0.934 -8.571 -5.722 1.00 98.31 84 GLY A O 1
ATOM 668 N N . GLN A 1 85 ? 1.145 -7.854 -6.145 1.00 98.25 85 GLN A N 1
ATOM 669 C CA . GLN A 1 85 ? 1.494 -7.680 -4.730 1.00 98.25 85 GLN A CA 1
ATOM 670 C C . GLN A 1 85 ? 0.672 -6.567 -4.070 1.00 98.25 85 GLN A C 1
ATOM 672 O O . GLN A 1 85 ? 0.202 -6.738 -2.940 1.00 98.25 85 GLN A O 1
ATOM 677 N N . ALA A 1 86 ? 0.461 -5.453 -4.771 1.00 98.38 86 ALA A N 1
ATOM 678 C CA . ALA A 1 86 ? -0.360 -4.354 -4.281 1.00 98.38 86 ALA A CA 1
ATOM 679 C C . ALA A 1 86 ? -1.808 -4.785 -4.047 1.00 98.38 86 ALA A C 1
ATOM 681 O O . ALA A 1 86 ? -2.378 -4.467 -3.006 1.00 98.38 86 ALA A O 1
ATOM 682 N N . ASP A 1 87 ? -2.395 -5.540 -4.976 1.00 98.50 87 ASP A N 1
ATOM 683 C CA . ASP A 1 87 ? -3.765 -6.042 -4.847 1.00 98.50 87 ASP A CA 1
ATOM 684 C C . ASP A 1 87 ? -3.914 -6.937 -3.610 1.00 98.50 87 ASP A C 1
ATOM 686 O O . ASP A 1 87 ? -4.846 -6.768 -2.818 1.00 98.50 87 ASP A O 1
ATOM 690 N N . SER A 1 88 ? -2.937 -7.816 -3.374 1.00 98.38 88 SER A N 1
ATOM 691 C CA . SER A 1 88 ? -2.876 -8.652 -2.170 1.00 98.38 88 SER A CA 1
ATOM 692 C C . SER A 1 88 ? -2.769 -7.824 -0.882 1.00 98.38 88 SER A C 1
ATOM 694 O O . SER A 1 88 ? -3.500 -8.065 0.086 1.00 98.38 88 SER A O 1
ATOM 696 N N . ILE A 1 89 ? -1.899 -6.808 -0.850 1.00 98.44 89 ILE A N 1
ATOM 697 C CA . ILE A 1 89 ? -1.769 -5.908 0.308 1.00 98.44 89 ILE A CA 1
ATOM 698 C C . ILE A 1 89 ? -3.060 -5.112 0.517 1.00 98.44 89 ILE A C 1
ATOM 700 O O . ILE A 1 89 ? -3.482 -4.953 1.661 1.00 98.44 89 ILE A O 1
ATOM 704 N N . ARG A 1 90 ? -3.724 -4.660 -0.552 1.00 98.38 90 ARG A N 1
ATOM 705 C CA . ARG A 1 90 ? -4.983 -3.906 -0.477 1.00 98.38 90 ARG A CA 1
ATOM 706 C C . ARG A 1 90 ? -6.097 -4.741 0.148 1.00 98.38 90 ARG A C 1
ATOM 708 O O . ARG A 1 90 ? -6.749 -4.263 1.072 1.00 98.38 90 ARG A O 1
ATOM 715 N N . ALA A 1 91 ? -6.254 -5.995 -0.273 1.00 98.62 91 ALA A N 1
ATOM 716 C CA . ALA A 1 91 ? -7.23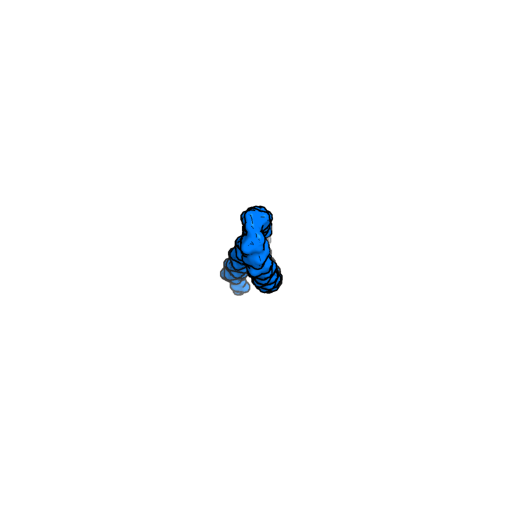1 -6.914 0.316 1.00 98.62 91 ALA A CA 1
ATOM 717 C C . ALA A 1 91 ? -6.950 -7.182 1.809 1.00 98.62 91 ALA A C 1
ATOM 719 O O . ALA A 1 91 ? -7.856 -7.182 2.650 1.00 98.62 91 ALA A O 1
ATOM 720 N N . ARG A 1 92 ? -5.672 -7.356 2.171 1.00 98.50 92 ARG A N 1
ATOM 721 C CA . ARG A 1 92 ? -5.249 -7.509 3.574 1.00 98.50 92 ARG A CA 1
ATOM 722 C C . ARG A 1 92 ? -5.512 -6.244 4.390 1.00 98.50 92 ARG A C 1
ATOM 724 O O . ARG A 1 92 ? -5.923 -6.347 5.543 1.00 98.50 92 ARG A O 1
ATOM 731 N N . LEU A 1 93 ? -5.283 -5.070 3.805 1.00 98.38 93 LEU A N 1
ATOM 732 C CA . LEU A 1 93 ? -5.522 -3.777 4.439 1.00 98.38 93 LEU A CA 1
ATOM 733 C C . LEU A 1 93 ? -7.013 -3.564 4.704 1.00 98.38 93 LEU A C 1
ATOM 735 O O . LEU A 1 93 ? -7.376 -3.177 5.811 1.00 98.38 93 LEU A O 1
ATOM 739 N N . GLU A 1 94 ? -7.873 -3.880 3.736 1.00 98.50 94 GLU A N 1
ATOM 740 C CA . GLU A 1 94 ? -9.327 -3.843 3.909 1.00 98.50 94 GLU A CA 1
ATOM 741 C C . GLU A 1 94 ? -9.773 -4.746 5.066 1.00 98.50 94 GLU A C 1
ATOM 743 O O . GLU A 1 94 ?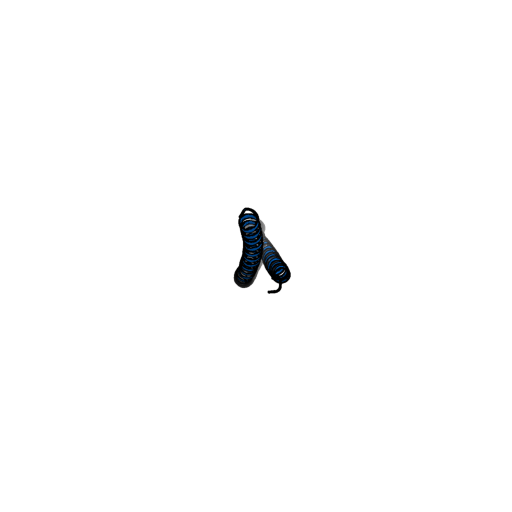 -10.480 -4.298 5.971 1.00 98.50 94 GLU A O 1
ATOM 748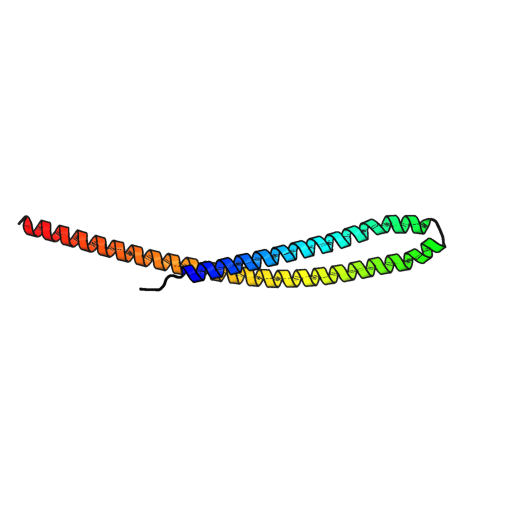 N N . THR A 1 95 ? -9.285 -5.987 5.093 1.00 98.44 95 THR A N 1
ATOM 749 C CA . THR A 1 95 ? -9.583 -6.941 6.171 1.00 98.44 95 THR A CA 1
ATOM 750 C C . THR A 1 95 ? -9.131 -6.409 7.537 1.00 98.44 95 THR A C 1
ATOM 752 O O . THR A 1 95 ? -9.896 -6.438 8.502 1.00 98.44 95 THR A O 1
ATOM 755 N N . ALA A 1 96 ? -7.913 -5.863 7.626 1.00 98.38 96 ALA A N 1
ATOM 756 C CA . ALA A 1 96 ? -7.382 -5.292 8.864 1.00 98.38 96 ALA A CA 1
ATOM 757 C C . ALA A 1 96 ? -8.190 -4.070 9.336 1.00 98.38 96 ALA A C 1
ATOM 759 O O . ALA A 1 96 ? -8.425 -3.905 10.535 1.00 98.38 96 ALA A O 1
ATOM 760 N N . PHE A 1 97 ? -8.668 -3.233 8.410 1.00 98.44 97 PHE A N 1
ATOM 761 C CA . PHE A 1 97 ? -9.554 -2.116 8.738 1.00 98.44 97 PHE A CA 1
ATOM 762 C C . PHE A 1 97 ? -10.907 -2.584 9.272 1.00 98.44 97 PHE A C 1
ATOM 764 O O . PHE A 1 97 ? -11.389 -2.033 10.264 1.00 98.44 97 PHE A O 1
ATOM 771 N N . GLN A 1 98 ? -11.517 -3.596 8.653 1.00 98.62 98 GLN A N 1
ATOM 772 C CA . GLN A 1 98 ? -12.775 -4.172 9.135 1.00 98.62 98 GLN A CA 1
ATOM 773 C C . GLN A 1 98 ? -12.617 -4.741 10.553 1.00 98.62 98 GLN A C 1
ATOM 775 O O . GLN A 1 98 ? -13.461 -4.501 11.420 1.00 98.62 98 GLN A O 1
ATOM 780 N N . GLU A 1 99 ? -11.513 -5.441 10.820 1.00 98.06 99 GLU A N 1
ATOM 781 C CA . GLU A 1 99 ? -11.197 -5.966 12.148 1.00 98.06 99 GLU A CA 1
ATOM 782 C C . GLU A 1 99 ? -10.992 -4.846 13.180 1.00 98.06 99 GLU A C 1
ATOM 784 O O . GLU A 1 99 ? -11.576 -4.889 14.267 1.00 98.06 99 GLU A O 1
ATOM 789 N N . LEU A 1 100 ? -10.239 -3.801 12.826 1.00 98.56 100 LEU A N 1
ATOM 790 C CA . LEU A 1 100 ? -10.078 -2.620 13.672 1.00 98.56 100 LEU A CA 1
ATOM 791 C C . LEU A 1 100 ? -11.439 -2.005 14.029 1.00 98.56 100 LEU A C 1
ATOM 793 O O . LEU A 1 100 ? -11.729 -1.795 15.208 1.00 98.56 100 LEU A O 1
ATOM 797 N N . LYS A 1 101 ? -12.305 -1.780 13.034 1.00 98.50 101 LYS A N 1
ATOM 798 C CA . LYS A 1 101 ? -13.646 -1.215 13.253 1.00 98.50 101 LYS A CA 1
ATOM 799 C C . LYS A 1 101 ? -14.525 -2.089 14.128 1.00 98.50 101 LYS A C 1
ATOM 801 O O . LYS A 1 101 ? -15.250 -1.570 14.978 1.00 98.50 101 LYS A O 1
ATOM 806 N N . LYS A 1 102 ? -14.427 -3.408 13.983 1.00 98.25 102 LYS A N 1
ATOM 807 C CA . LYS A 1 102 ? -15.118 -4.350 14.862 1.00 98.25 102 LYS A CA 1
ATOM 808 C C . LYS A 1 102 ? -14.688 -4.169 16.319 1.00 98.25 102 LYS A C 1
ATOM 810 O O . LYS A 1 102 ? -15.557 -4.097 17.186 1.00 98.25 102 LYS A O 1
ATOM 815 N N . TYR A 1 103 ? -13.388 -4.092 16.605 1.00 98.12 103 TYR A N 1
ATOM 816 C CA . TYR A 1 103 ? -12.918 -3.913 17.983 1.00 98.12 103 TYR A CA 1
ATOM 817 C C . TYR A 1 103 ? -13.282 -2.543 18.557 1.00 98.12 103 TYR A C 1
ATOM 819 O O . TYR A 1 103 ? -13.700 -2.478 19.712 1.00 98.12 103 TYR A O 1
ATOM 827 N N . GLU A 1 104 ? -13.196 -1.478 17.758 1.00 97.88 104 GLU A N 1
ATOM 828 C CA . GLU A 1 104 ? -13.630 -0.133 18.161 1.00 97.88 104 GLU A CA 1
ATOM 829 C C . GLU A 1 104 ? -15.109 -0.129 18.577 1.00 97.88 104 GLU A C 1
ATOM 831 O O . GLU A 1 104 ? -15.438 0.315 19.676 1.00 97.88 104 GLU A O 1
ATOM 836 N N . LEU A 1 105 ? -15.988 -0.724 17.765 1.00 98.25 105 LEU A N 1
ATOM 837 C CA . LEU A 1 105 ? -17.421 -0.812 18.062 1.00 98.25 105 LEU A CA 1
ATOM 838 C C . LEU A 1 105 ? -17.722 -1.676 19.298 1.00 98.25 105 LEU A C 1
ATOM 840 O O . LEU A 1 105 ? -18.630 -1.376 20.077 1.00 98.25 105 LEU A O 1
ATOM 844 N N . LEU A 1 106 ? -16.995 -2.781 19.485 1.00 96.81 106 LEU A N 1
ATOM 845 C CA . LEU A 1 106 ? -17.148 -3.626 20.673 1.00 96.81 106 LEU A CA 1
ATOM 846 C C . LEU A 1 106 ? -16.759 -2.878 21.949 1.00 96.81 106 LEU A C 1
ATOM 848 O O . LEU A 1 106 ? -17.427 -3.046 22.975 1.00 96.81 106 LEU A O 1
ATOM 852 N N . GLU A 1 107 ? -15.717 -2.054 21.881 1.00 97.00 107 GLU A N 1
ATOM 853 C CA . GLU A 1 107 ? -15.266 -1.243 23.004 1.00 97.00 107 GLU A CA 1
ATOM 854 C C . GLU A 1 107 ? -16.227 -0.099 23.311 1.00 97.00 107 GLU A C 1
ATOM 856 O O . GLU A 1 107 ? -16.615 0.067 24.465 1.00 97.00 107 GLU A O 1
ATOM 861 N N . GLU A 1 108 ? -16.715 0.606 22.292 1.00 97.25 108 GLU A N 1
ATOM 862 C CA . GLU A 1 108 ? -17.747 1.635 22.441 1.00 97.25 108 GLU A CA 1
ATOM 863 C C . GLU A 1 108 ? -18.998 1.072 23.132 1.00 97.25 108 GLU A C 1
ATOM 865 O O . GLU A 1 108 ? -19.457 1.593 24.151 1.00 97.25 108 GLU A O 1
ATOM 870 N N . ARG A 1 109 ? -19.502 -0.076 22.660 1.00 96.81 109 ARG A N 1
ATOM 871 C CA . ARG A 1 109 ?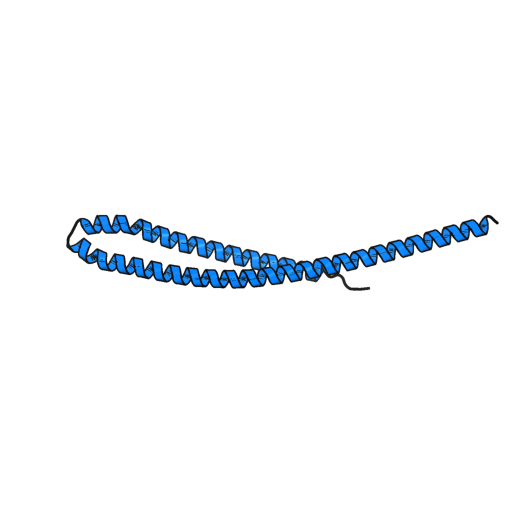 -20.644 -0.764 23.286 1.00 96.81 109 ARG A CA 1
ATOM 872 C C . ARG A 1 109 ? -20.352 -1.191 24.724 1.00 96.81 109 ARG A C 1
ATOM 874 O O . ARG A 1 109 ? -21.269 -1.246 25.543 1.00 96.81 109 ARG A O 1
ATOM 881 N N . ARG A 1 110 ? -19.106 -1.559 25.039 1.00 95.38 110 ARG A N 1
ATOM 882 C CA . ARG A 1 110 ? -18.692 -1.926 26.401 1.00 95.38 110 ARG A CA 1
ATOM 883 C C . ARG A 1 110 ? -18.738 -0.709 27.320 1.00 95.38 110 ARG A C 1
ATOM 885 O O . ARG A 1 110 ? -19.307 -0.820 28.405 1.00 95.38 110 ARG A O 1
ATOM 892 N N . LEU A 1 111 ? -18.184 0.418 26.882 1.00 95.94 111 LEU A N 1
ATOM 893 C CA . LEU A 1 111 ? -18.182 1.675 27.630 1.00 95.94 111 LEU A CA 1
ATOM 894 C C . LEU A 1 111 ? -19.607 2.191 27.853 1.00 95.94 111 LEU A C 1
ATOM 896 O O . LEU A 1 111 ? -19.962 2.482 28.992 1.00 95.94 111 LEU A O 1
ATOM 900 N N . ALA A 1 112 ? -20.459 2.164 26.826 1.00 96.31 112 ALA A N 1
ATOM 901 C CA . ALA A 1 112 ? -21.862 2.566 26.941 1.00 96.31 112 ALA A CA 1
ATOM 902 C C . ALA A 1 112 ? -22.641 1.731 27.977 1.00 96.31 112 ALA A C 1
ATOM 904 O O . ALA A 1 112 ? -23.425 2.271 28.759 1.00 96.31 112 ALA A O 1
ATOM 905 N N . ARG A 1 113 ? -22.402 0.409 28.036 1.00 95.69 113 ARG A N 1
ATOM 906 C CA . ARG A 1 113 ? -23.007 -0.458 29.067 1.00 95.69 113 ARG A CA 1
ATOM 907 C C . ARG A 1 113 ? -22.533 -0.110 30.476 1.00 95.69 113 ARG A C 1
ATOM 909 O O . ARG A 1 113 ? -23.333 -0.165 31.403 1.00 95.69 113 ARG A O 1
ATOM 916 N N . ILE A 1 114 ? -21.254 0.226 30.641 1.00 94.81 114 ILE A N 1
ATOM 917 C CA . ILE A 1 114 ? -20.700 0.628 31.941 1.00 94.81 114 ILE A CA 1
ATOM 918 C C . ILE A 1 114 ? -21.309 1.957 32.377 1.00 94.81 114 ILE A C 1
ATOM 920 O O . ILE A 1 114 ? -21.804 2.055 33.492 1.00 94.81 114 ILE A O 1
ATOM 924 N N . GLU A 1 115 ? -21.351 2.943 31.487 1.00 95.69 115 GLU A N 1
ATOM 925 C CA . GLU A 1 115 ? -21.941 4.254 31.761 1.00 95.69 115 GLU A CA 1
ATOM 926 C C . GLU A 1 115 ? -23.437 4.153 32.098 1.00 95.69 115 GLU A C 1
ATOM 928 O O . GLU A 1 115 ? -23.925 4.821 33.003 1.00 95.69 115 GLU A O 1
ATOM 933 N N . SER A 1 116 ? -24.189 3.303 31.392 1.00 96.19 116 SER A N 1
ATOM 934 C CA . SER A 1 116 ? -25.601 3.048 31.703 1.00 96.19 116 SER A CA 1
ATOM 935 C C . SER A 1 116 ? -25.782 2.373 33.065 1.00 96.19 116 SER A C 1
ATOM 937 O O . SER A 1 116 ? -26.683 2.758 33.809 1.00 96.19 116 SER A O 1
ATOM 939 N N . ALA A 1 117 ? -24.925 1.410 33.418 1.00 95.00 117 ALA A N 1
ATOM 940 C CA . ALA A 1 117 ? -24.974 0.749 34.720 1.00 95.00 117 ALA A CA 1
ATOM 941 C C . ALA A 1 117 ? -24.648 1.716 35.868 1.00 95.00 117 ALA A C 1
ATOM 943 O O . ALA A 1 117 ? -25.351 1.709 36.874 1.00 95.00 117 ALA A O 1
ATOM 944 N N . VAL A 1 118 ? -23.633 2.573 35.694 1.00 95.19 118 VAL A N 1
ATOM 945 C CA . VAL A 1 118 ? -23.273 3.620 36.666 1.00 95.19 118 VAL A CA 1
ATOM 946 C C . VAL A 1 118 ? -24.432 4.597 36.852 1.00 95.19 118 VAL A C 1
ATOM 948 O O . VAL A 1 118 ? -24.903 4.753 37.972 1.00 95.19 118 VAL A O 1
ATOM 951 N N . ARG A 1 119 ? -24.982 5.149 35.762 1.00 96.19 119 ARG A N 1
ATOM 952 C CA . ARG A 1 119 ? -26.141 6.057 35.827 1.00 96.19 119 ARG A CA 1
ATOM 953 C C . ARG A 1 119 ? -27.359 5.429 36.503 1.00 96.19 119 ARG A C 1
ATOM 955 O O . ARG A 1 119 ? -28.056 6.095 37.255 1.00 96.19 119 ARG A O 1
ATOM 962 N N . SER A 1 120 ? -27.623 4.149 36.233 1.00 95.81 120 SER A N 1
ATOM 963 C CA . SER A 1 120 ? -28.751 3.438 36.851 1.00 95.81 120 SER A CA 1
ATOM 964 C C . SER A 1 120 ? -28.543 3.242 38.355 1.00 95.81 120 SER A C 1
ATOM 966 O O . SER A 1 120 ? -29.499 3.351 39.116 1.00 95.81 120 SER A O 1
ATOM 968 N N . ALA A 1 121 ? -27.306 2.974 38.787 1.00 95.56 121 ALA A N 1
ATOM 969 C CA . ALA A 1 121 ? -26.965 2.854 40.201 1.00 95.56 121 ALA A CA 1
ATOM 970 C C . ALA A 1 121 ? -27.066 4.204 40.932 1.00 95.56 121 ALA A C 1
ATOM 972 O O . ALA A 1 121 ? -27.675 4.268 41.994 1.00 95.56 121 ALA A O 1
ATOM 973 N N . GLU A 1 122 ? -26.545 5.280 40.333 1.00 95.62 122 GLU A N 1
ATOM 974 C CA . GLU A 1 122 ? -26.656 6.644 40.870 1.00 95.62 122 GLU A CA 1
ATOM 975 C C . GLU A 1 122 ? -28.123 7.081 41.003 1.00 95.62 122 GLU A C 1
ATOM 977 O O . GLU A 1 122 ? -28.517 7.635 42.027 1.00 95.62 122 GLU A O 1
ATOM 982 N N . GLN A 1 123 ? -28.958 6.790 39.998 1.00 95.44 123 GLN A N 1
ATOM 983 C CA . GLN A 1 123 ? -30.388 7.102 40.051 1.00 95.44 123 GLN A CA 1
ATOM 984 C C . GLN A 1 123 ? -31.098 6.341 41.179 1.00 95.44 123 GLN A C 1
ATOM 986 O O . GLN A 1 123 ? -31.880 6.943 41.911 1.00 95.44 123 GLN A O 1
ATOM 991 N N . ALA A 1 124 ? -30.808 5.047 41.347 1.00 96.56 124 ALA A N 1
ATOM 992 C CA . ALA A 1 124 ? -31.396 4.243 42.417 1.00 96.56 124 ALA A CA 1
ATOM 993 C C . ALA A 1 124 ? -31.032 4.786 43.812 1.00 96.56 124 ALA A C 1
ATOM 995 O O . ALA A 1 124 ? -31.897 4.869 44.680 1.00 96.56 124 ALA A O 1
ATOM 996 N N . GLU A 1 125 ? -29.784 5.224 44.012 1.00 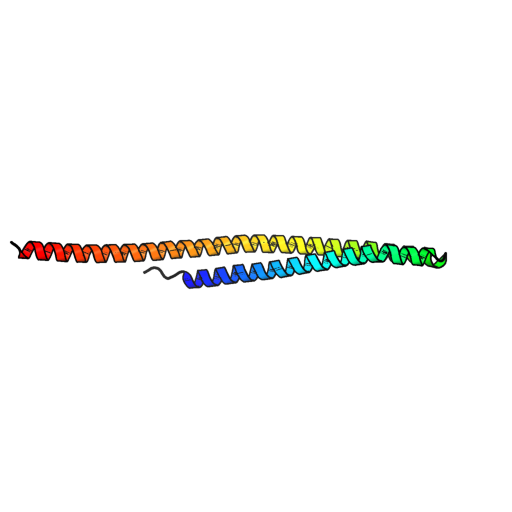95.88 125 GLU A N 1
ATOM 997 C CA . GLU A 1 125 ? -29.344 5.846 45.268 1.00 95.88 125 GLU A CA 1
ATOM 998 C C . GLU A 1 125 ? -30.079 7.171 45.544 1.00 95.88 125 GLU A C 1
ATOM 1000 O O . GLU A 1 125 ? -30.543 7.417 46.661 1.00 95.88 125 GLU A O 1
ATOM 1005 N N . LEU A 1 126 ? -30.240 8.025 44.527 1.00 95.25 126 LEU A N 1
ATOM 1006 C CA . LEU A 1 126 ? -30.993 9.277 44.656 1.00 95.25 126 LEU A CA 1
ATOM 1007 C C . LEU A 1 126 ? -32.468 9.029 44.998 1.00 95.25 126 LEU A C 1
ATOM 1009 O O . LEU A 1 126 ? -33.026 9.734 45.848 1.00 95.25 126 LEU A O 1
ATOM 1013 N N . ASP A 1 127 ? -33.082 8.025 44.372 1.00 96.06 127 ASP A N 1
ATOM 1014 C CA . ASP A 1 127 ? -34.467 7.632 44.626 1.00 96.06 127 ASP A CA 1
ATOM 1015 C C . ASP A 1 127 ? -34.641 7.109 46.065 1.00 96.06 127 ASP A C 1
ATOM 1017 O O . ASP A 1 127 ? -35.583 7.511 46.755 1.00 96.06 127 ASP A O 1
ATOM 1021 N N . GLU A 1 128 ? -33.709 6.291 46.568 1.00 94.88 128 GLU A N 1
ATOM 1022 C CA . GLU A 1 128 ? -33.698 5.824 47.965 1.00 94.88 128 GLU A CA 1
ATOM 1023 C C . GLU A 1 128 ? -33.586 6.991 48.961 1.00 94.88 128 GLU A C 1
ATOM 1025 O O . GLU A 1 128 ? -34.353 7.073 49.928 1.00 94.88 128 GLU A O 1
ATOM 1030 N N . ILE A 1 129 ? -32.685 7.949 48.714 1.00 95.00 129 ILE A N 1
ATOM 1031 C CA . ILE A 1 129 ? -32.532 9.142 49.562 1.00 95.00 129 ILE A CA 1
ATOM 1032 C C . ILE A 1 129 ? -33.817 9.980 49.562 1.00 95.00 129 ILE A C 1
ATOM 1034 O O . ILE A 1 129 ? -34.236 10.472 50.619 1.00 95.00 129 ILE A O 1
ATOM 1038 N N . ALA A 1 130 ? -34.449 10.160 48.401 1.00 93.56 130 ALA A N 1
ATOM 1039 C CA . ALA A 1 130 ? -35.702 10.897 48.282 1.00 93.56 130 ALA A CA 1
ATOM 1040 C C . ALA A 1 130 ? -36.830 10.221 49.078 1.00 93.56 130 ALA A C 1
ATOM 1042 O O . ALA A 1 130 ? -37.524 10.895 49.846 1.00 93.56 130 ALA A O 1
ATOM 1043 N N . GLN A 1 131 ? -36.959 8.894 48.974 1.00 94.00 131 GLN A N 1
ATOM 1044 C CA . GLN A 1 131 ? -37.930 8.107 49.740 1.00 94.00 131 GLN A CA 1
ATOM 1045 C C . GLN A 1 131 ? -37.689 8.212 51.250 1.00 94.00 131 GLN A C 1
ATOM 1047 O O . GLN A 1 131 ? -38.625 8.471 52.009 1.00 94.00 131 GLN A O 1
ATOM 1052 N N . MET A 1 132 ? -36.437 8.092 51.702 1.00 92.00 132 MET A N 1
ATOM 1053 C CA . MET A 1 132 ? -36.086 8.244 53.118 1.00 92.00 132 MET A CA 1
ATOM 1054 C C . MET A 1 132 ? -36.431 9.631 53.666 1.00 92.00 132 MET A C 1
ATOM 1056 O O . MET A 1 132 ? -36.884 9.752 54.805 1.00 92.00 132 MET A O 1
ATOM 1060 N N . ARG A 1 133 ? -36.200 10.692 52.885 1.00 89.75 133 ARG A N 1
ATOM 1061 C CA . ARG A 1 133 ? -36.544 12.065 53.287 1.00 89.75 133 ARG A CA 1
ATOM 1062 C C . ARG A 1 133 ? -38.053 12.262 53.368 1.00 89.75 133 ARG A C 1
ATOM 1064 O O . ARG A 1 133 ? -38.515 12.845 54.343 1.00 89.75 133 ARG A O 1
ATOM 1071 N N . ALA A 1 134 ? -38.804 11.745 52.396 1.00 90.94 134 ALA A N 1
ATOM 1072 C CA . ALA A 1 134 ? -40.264 11.797 52.410 1.00 90.94 134 ALA A CA 1
ATOM 1073 C C . ALA A 1 134 ? -40.846 11.063 53.631 1.00 90.94 134 ALA A C 1
ATOM 1075 O O . ALA A 1 134 ? -41.711 11.602 54.312 1.00 90.94 134 ALA A O 1
ATOM 1076 N N . ALA A 1 135 ? -40.310 9.886 53.970 1.00 86.94 135 ALA A N 1
ATOM 1077 C CA . ALA A 1 135 ? -40.751 9.105 55.126 1.00 86.94 135 ALA A CA 1
ATOM 1078 C C . ALA A 1 135 ? -40.467 9.776 56.485 1.00 86.94 135 ALA A C 1
ATOM 1080 O O . ALA A 1 135 ? -41.154 9.484 57.453 1.00 86.94 135 ALA A O 1
ATOM 1081 N N . ARG A 1 136 ? -39.462 10.659 56.577 1.00 80.25 136 ARG A N 1
ATOM 1082 C CA . ARG A 1 136 ? -39.129 11.412 57.806 1.00 80.25 136 ARG A CA 1
ATOM 1083 C C . ARG A 1 136 ? -39.913 12.716 57.969 1.00 80.25 136 ARG A C 1
ATOM 1085 O O . ARG A 1 136 ? -39.839 13.325 59.031 1.00 80.25 136 ARG A O 1
ATOM 1092 N N . ALA A 1 137 ? -40.571 13.185 56.911 1.00 77.56 137 ALA A N 1
ATOM 1093 C CA . ALA A 1 137 ? -41.356 14.419 56.920 1.00 77.56 137 ALA A CA 1
ATOM 1094 C C . ALA A 1 137 ? -42.826 14.198 57.334 1.00 77.56 137 ALA A C 1
ATOM 1096 O O . ALA A 1 137 ? -43.565 15.173 57.472 1.00 77.56 137 ALA A O 1
ATOM 1097 N N . HIS A 1 138 ? -43.228 12.938 57.528 1.00 53.09 138 HIS A N 1
ATOM 1098 C CA . HIS A 1 138 ? -44.521 12.497 58.053 1.00 53.09 138 HIS A CA 1
ATOM 1099 C C . HIS A 1 138 ? -44.365 11.955 59.474 1.00 53.09 138 HIS A C 1
ATOM 1101 O O . HIS A 1 138 ? -45.327 12.128 60.254 1.00 53.09 138 HIS A O 1
#

Sequence (138 aa):
MTRSHEPLIRLARFKVEELQKQMAEIDRARTSLNDQISRLEASVPEEQAEAAKSKDGFLAYGSYAQAVIKRKENIRLSLAEVEGQADSIRARLETAFQELKKYELLEERRLARIESAVRSAEQAELDEIAQMRAARAH

Radius of gyration: 33.53 Å; chains: 1; bounding box: 73×23×100 Å